Protein AF-A0A1J5PTI8-F1 (afdb_monomer)

Solvent-accessible surface area (backbone atoms only — not comparable to full-atom values): 3463 Å² total; per-residue (Å²): 109,77,72,60,46,59,72,46,90,45,71,64,58,24,51,51,53,48,44,72,75,70,54,73,88,70,67,97,85,48,61,62,59,51,17,60,67,55,71,49,51,54,68,57,52,51,53,49,58,52,48,60,64,71,79,105

Structure (mmCIF, N/CA/C/O backbone):
data_AF-A0A1J5PTI8-F1
#
_entry.id   AF-A0A1J5PTI8-F1
#
loop_
_atom_site.group_PDB
_atom_site.id
_atom_site.type_symbol
_atom_site.label_atom_id
_atom_site.label_alt_id
_atom_site.label_comp_id
_atom_site.label_asym_id
_atom_site.label_entity_id
_atom_site.label_seq_id
_atom_site.pdbx_PDB_ins_code
_atom_site.Cartn_x
_atom_site.Cartn_y
_atom_site.Cartn_z
_atom_site.occupancy
_atom_site.B_iso_or_equiv
_atom_site.auth_seq_id
_atom_site.auth_comp_id
_atom_site.auth_asym_id
_atom_site.auth_atom_id
_atom_site.pdbx_PDB_model_num
ATOM 1 N N . MET A 1 1 ? -14.065 -6.613 4.508 1.00 58.09 1 MET A N 1
ATOM 2 C CA . MET A 1 1 ? -12.614 -6.350 4.402 1.00 58.09 1 MET A CA 1
ATOM 3 C C . MET A 1 1 ? -12.114 -6.106 2.981 1.00 58.09 1 MET A C 1
ATOM 5 O O . MET A 1 1 ? -12.078 -4.941 2.621 1.00 58.09 1 MET A O 1
ATOM 9 N N . ARG A 1 2 ? -11.839 -7.085 2.092 1.00 63.22 2 ARG A N 1
ATOM 10 C CA . ARG A 1 2 ? -11.259 -6.773 0.747 1.00 63.22 2 ARG A CA 1
ATOM 11 C C . ARG A 1 2 ? -12.051 -5.784 -0.133 1.00 63.22 2 ARG A C 1
ATOM 13 O O . ARG A 1 2 ? -11.464 -5.101 -0.968 1.00 63.22 2 ARG A O 1
ATOM 20 N N . ALA A 1 3 ? -13.375 -5.719 0.018 1.00 65.69 3 ALA A N 1
ATOM 21 C CA . ALA A 1 3 ? -14.211 -4.782 -0.735 1.00 65.69 3 ALA A CA 1
ATOM 22 C C . ALA A 1 3 ? -14.034 -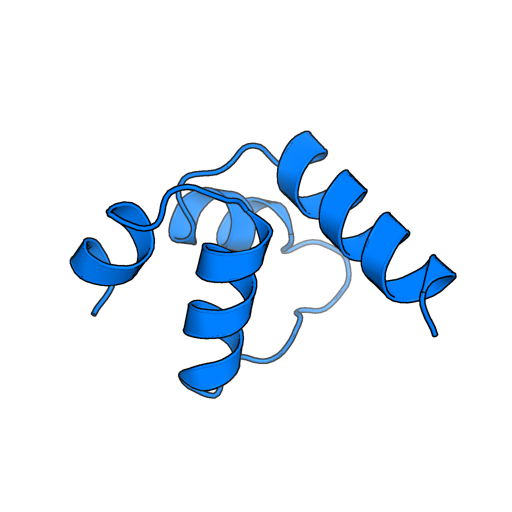3.320 -0.280 1.00 65.69 3 ALA A C 1
ATOM 24 O O . ALA A 1 3 ? -14.134 -2.427 -1.113 1.00 65.69 3 ALA A O 1
ATOM 25 N N . GLU A 1 4 ? -13.723 -3.080 0.997 1.00 75.50 4 GLU A N 1
ATOM 26 C CA . GLU A 1 4 ? -13.598 -1.737 1.585 1.00 75.50 4 GLU A CA 1
ATOM 27 C C . GLU A 1 4 ? -12.277 -1.070 1.198 1.00 75.50 4 GLU A C 1
ATOM 29 O O . GLU A 1 4 ? -12.258 0.104 0.856 1.00 75.50 4 GLU A O 1
ATOM 34 N N . ILE A 1 5 ? -11.180 -1.829 1.113 1.00 81.69 5 ILE A N 1
ATOM 35 C CA . ILE A 1 5 ? -9.901 -1.298 0.614 1.00 81.69 5 ILE A CA 1
ATOM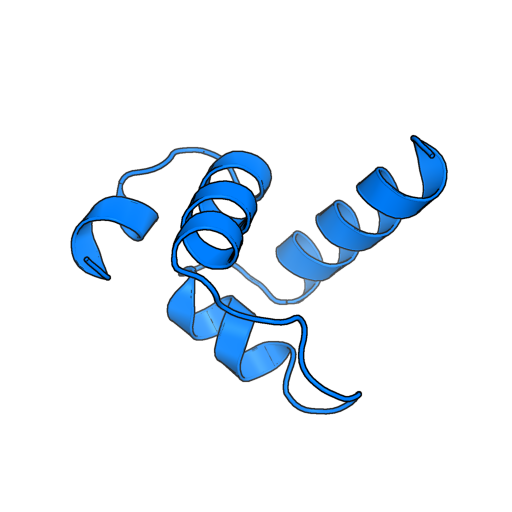 36 C C . ILE A 1 5 ? -10.066 -0.787 -0.826 1.00 81.69 5 ILE A C 1
ATOM 38 O O . ILE A 1 5 ? -9.549 0.264 -1.192 1.00 81.69 5 ILE A O 1
ATOM 42 N N . ARG A 1 6 ? -10.848 -1.476 -1.664 1.00 79.88 6 ARG A N 1
ATOM 43 C CA . ARG A 1 6 ? -11.025 -1.096 -3.076 1.00 79.88 6 ARG A CA 1
ATOM 44 C C . ARG A 1 6 ? -11.874 0.158 -3.290 1.00 79.88 6 ARG A C 1
ATOM 46 O O . ARG A 1 6 ? -11.803 0.722 -4.382 1.00 79.88 6 ARG A O 1
ATOM 53 N N . THR A 1 7 ? -12.638 0.612 -2.295 1.00 86.56 7 THR A N 1
ATOM 54 C CA . THR A 1 7 ? -13.388 1.878 -2.388 1.00 86.56 7 THR A CA 1
ATOM 55 C C . THR A 1 7 ? -12.511 3.098 -2.105 1.00 86.56 7 THR A C 1
ATOM 57 O O . THR A 1 7 ? -12.874 4.208 -2.494 1.00 86.56 7 THR A O 1
ATOM 60 N N . LEU A 1 8 ? -11.335 2.904 -1.497 1.00 88.94 8 LEU A N 1
ATOM 61 C CA . LEU A 1 8 ? -10.371 3.972 -1.245 1.00 88.94 8 LEU A CA 1
ATOM 62 C C . LEU A 1 8 ? -9.788 4.501 -2.560 1.00 88.94 8 LEU A C 1
ATOM 64 O O . LEU A 1 8 ? -9.607 3.761 -3.537 1.00 88.94 8 LEU A O 1
ATOM 68 N N . ARG A 1 9 ? -9.509 5.805 -2.598 1.00 90.56 9 ARG A N 1
ATOM 69 C CA . ARG A 1 9 ? -9.272 6.551 -3.841 1.00 90.56 9 ARG A CA 1
ATOM 70 C C . ARG A 1 9 ? -7.821 6.489 -4.297 1.00 90.56 9 ARG A C 1
ATOM 72 O O . ARG A 1 9 ? -7.554 6.545 -5.496 1.00 90.56 9 ARG A O 1
ATOM 79 N N . THR A 1 10 ? -6.891 6.392 -3.355 1.00 94.88 10 THR A N 1
ATOM 80 C CA . THR A 1 10 ? -5.455 6.478 -3.623 1.00 94.88 10 THR A CA 1
ATOM 81 C C . THR A 1 10 ? -4.722 5.191 -3.265 1.00 94.88 10 THR A C 1
ATOM 83 O O . THR A 1 10 ? -5.158 4.405 -2.429 1.00 94.88 10 T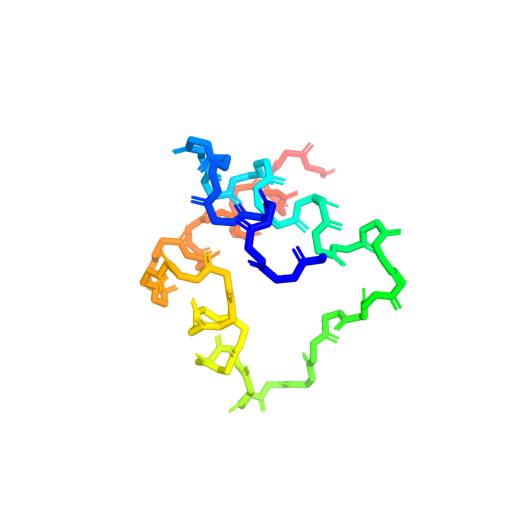HR A O 1
ATOM 86 N N . VAL A 1 11 ? -3.563 4.982 -3.895 1.00 95.44 11 VAL A N 1
ATOM 87 C CA . VAL A 1 11 ? -2.670 3.860 -3.560 1.00 95.44 11 VAL A CA 1
ATOM 88 C C . VAL A 1 11 ? -2.198 3.955 -2.108 1.00 95.44 11 VAL A C 1
ATOM 90 O O . VAL A 1 11 ? -2.095 2.926 -1.453 1.00 95.44 11 VAL A O 1
ATOM 93 N N . ALA A 1 12 ? -1.952 5.172 -1.609 1.00 95.38 12 ALA A N 1
ATOM 94 C CA . ALA A 1 12 ? -1.513 5.412 -0.239 1.00 95.38 12 ALA A CA 1
ATOM 95 C C . ALA A 1 12 ? -2.566 4.952 0.779 1.00 95.38 12 ALA A C 1
ATOM 97 O O . ALA A 1 12 ? -2.268 4.087 1.592 1.00 95.38 12 ALA A O 1
ATOM 98 N N . GLU A 1 13 ? -3.811 5.428 0.655 1.00 95.25 13 GLU A N 1
ATOM 99 C CA . GLU A 1 13 ? -4.916 5.027 1.543 1.00 95.25 13 GLU A CA 1
ATOM 100 C C . GLU A 1 13 ? -5.132 3.510 1.528 1.00 95.25 13 GLU A C 1
ATOM 102 O O . GLU A 1 13 ? -5.322 2.890 2.570 1.00 95.25 13 GLU A O 1
ATOM 107 N N . ARG A 1 14 ? -5.073 2.893 0.341 1.00 95.12 14 ARG A N 1
ATOM 108 C CA . ARG A 1 1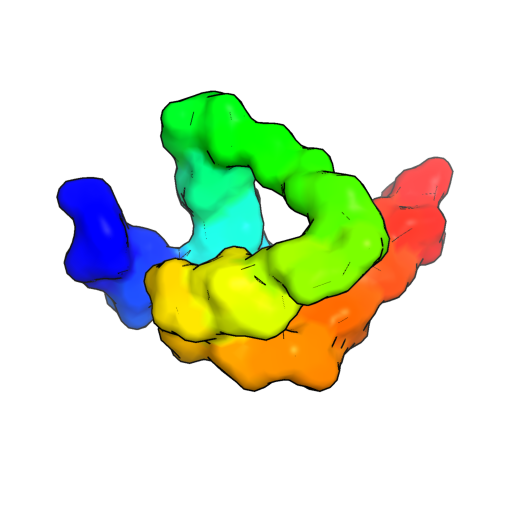4 ? -5.219 1.440 0.189 1.00 95.12 14 ARG A CA 1
ATOM 109 C C . ARG A 1 14 ? -4.104 0.671 0.881 1.00 95.12 14 ARG A C 1
ATOM 111 O O . ARG A 1 14 ? -4.377 -0.320 1.552 1.00 95.12 14 ARG A O 1
ATOM 118 N N . LEU A 1 15 ? -2.864 1.115 0.693 1.00 93.31 15 LEU A N 1
ATOM 119 C CA . LEU A 1 15 ? -1.693 0.502 1.305 1.00 93.31 15 LEU A CA 1
ATOM 120 C C . LEU A 1 15 ? -1.709 0.676 2.829 1.00 93.31 15 LEU A C 1
ATOM 122 O O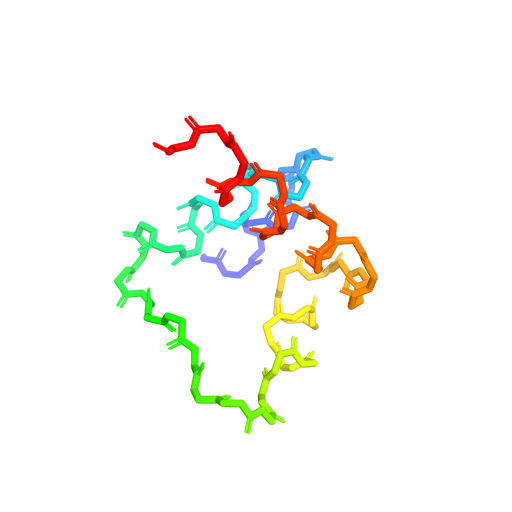 . LEU A 1 15 ? -1.388 -0.271 3.536 1.00 93.31 15 LEU A O 1
ATOM 126 N N . ASP A 1 16 ? -2.133 1.834 3.334 1.00 93.25 16 ASP A N 1
ATOM 127 C CA . ASP A 1 16 ? -2.250 2.088 4.774 1.00 93.25 16 ASP A CA 1
ATOM 128 C C . ASP A 1 16 ? -3.336 1.234 5.421 1.00 93.25 16 ASP A C 1
ATOM 130 O O . ASP A 1 16 ? -3.086 0.618 6.454 1.00 93.25 16 ASP A O 1
ATOM 134 N N . ALA A 1 17 ? -4.510 1.134 4.792 1.00 92.94 17 ALA A N 1
ATOM 135 C CA . ALA A 1 17 ? -5.578 0.259 5.264 1.00 92.94 17 ALA A CA 1
ATOM 136 C C . ALA A 1 17 ? -5.120 -1.207 5.312 1.00 92.94 17 ALA A C 1
ATOM 138 O O . ALA A 1 17 ? -5.300 -1.872 6.327 1.00 92.94 17 ALA A O 1
ATOM 139 N N . TRP A 1 18 ? -4.460 -1.690 4.255 1.00 92.12 18 TRP A N 1
ATOM 140 C CA . TRP A 1 18 ? -3.939 -3.058 4.197 1.00 92.12 18 TRP A CA 1
ATOM 141 C C . TRP A 1 18 ? -2.860 -3.323 5.257 1.00 92.12 18 TRP A C 1
ATOM 143 O O . TRP A 1 18 ? -2.923 -4.325 5.959 1.00 92.12 18 TRP A O 1
ATOM 153 N N . LEU A 1 19 ? -1.905 -2.410 5.454 1.00 90.88 19 LEU A N 1
ATOM 154 C CA . LEU A 1 19 ? -0.915 -2.539 6.532 1.00 90.88 19 LEU A CA 1
ATOM 155 C C . LEU A 1 19 ? -1.575 -2.496 7.924 1.00 90.88 19 LEU A C 1
ATOM 157 O O . LEU A 1 19 ? -1.162 -3.223 8.827 1.00 90.88 19 LEU A O 1
ATOM 161 N N . GLY A 1 20 ? -2.625 -1.686 8.091 1.00 90.31 20 GLY A N 1
ATOM 162 C CA . GLY A 1 20 ? -3.406 -1.570 9.325 1.00 90.31 20 GLY A CA 1
ATOM 163 C C . GLY A 1 20 ? -4.190 -2.831 9.705 1.00 90.31 20 GLY A C 1
ATOM 164 O O . GLY A 1 20 ? -4.464 -3.032 10.886 1.00 90.31 20 GLY A O 1
ATOM 165 N N . GLU A 1 21 ? -4.489 -3.718 8.749 1.00 89.62 21 GLU A N 1
ATOM 166 C CA . GLU A 1 21 ? -5.083 -5.042 9.012 1.00 89.62 21 GLU A CA 1
ATOM 167 C C . GLU A 1 21 ? -4.061 -6.060 9.574 1.00 89.62 21 GLU A C 1
ATOM 169 O O . GLU A 1 21 ? -4.408 -7.208 9.848 1.00 89.62 21 GLU A O 1
ATOM 174 N N . GLY A 1 22 ? -2.804 -5.650 9.796 1.00 83.62 22 GLY A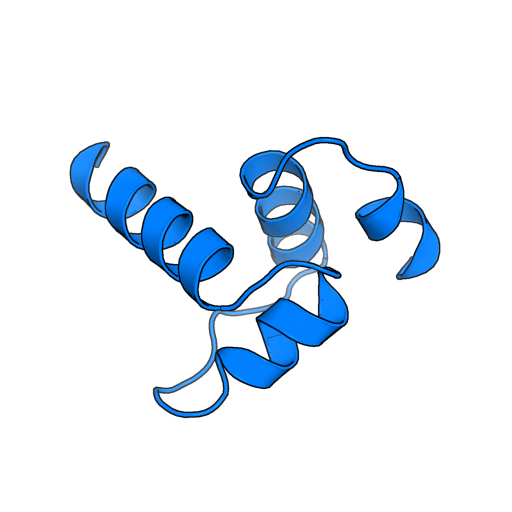 N 1
ATOM 175 C CA . GLY A 1 22 ? -1.738 -6.496 10.344 1.00 83.62 22 GLY A CA 1
ATOM 176 C C . GLY A 1 22 ? -0.915 -7.222 9.280 1.00 83.62 22 GLY A C 1
ATOM 177 O O . GLY A 1 22 ? -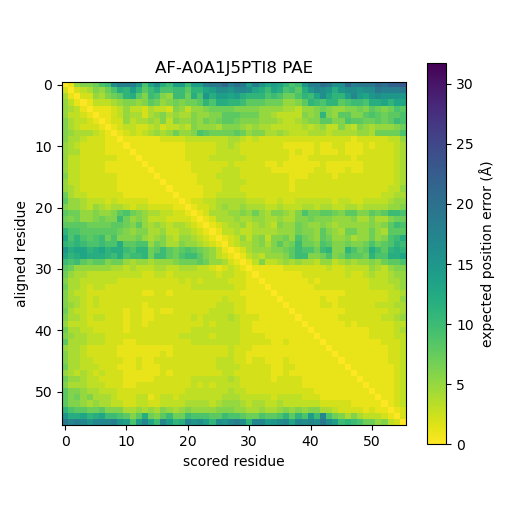0.115 -8.101 9.606 1.00 83.62 22 GLY A O 1
ATOM 178 N N . HIS A 1 23 ? -1.089 -6.864 8.006 1.00 85.88 23 HIS A N 1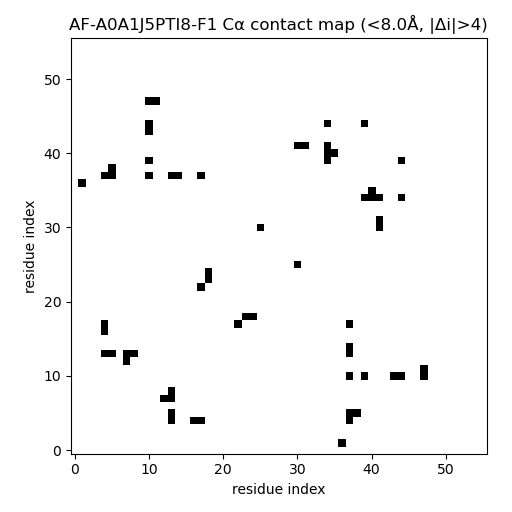
ATOM 179 C CA . HIS A 1 23 ? -0.262 -7.389 6.933 1.00 85.88 23 HIS A CA 1
ATOM 180 C C . HIS A 1 23 ? 1.160 -6.815 6.992 1.00 85.88 23 HIS A C 1
ATOM 182 O O . HIS A 1 23 ? 1.371 -5.620 7.197 1.00 85.88 23 HIS A O 1
ATOM 188 N N . ALA A 1 24 ? 2.152 -7.674 6.764 1.00 83.31 24 ALA A N 1
ATOM 189 C CA . ALA A 1 24 ? 3.546 -7.272 6.630 1.00 83.31 24 ALA A CA 1
ATOM 190 C C . ALA A 1 24 ? 3.938 -7.170 5.153 1.00 83.31 24 ALA A C 1
ATOM 192 O O . ALA A 1 24 ? 3.444 -7.919 4.307 1.00 83.31 24 ALA A O 1
ATOM 193 N N . LEU A 1 25 ? 4.871 -6.266 4.846 1.00 83.06 25 LEU A N 1
ATOM 194 C CA . LEU A 1 25 ? 5.474 -6.217 3.518 1.00 83.06 25 LEU A CA 1
ATOM 195 C C . LEU A 1 25 ? 6.193 -7.549 3.234 1.00 83.06 25 LEU A C 1
ATOM 197 O O . LEU A 1 25 ? 6.930 -8.036 4.093 1.00 83.06 25 LEU A O 1
ATOM 201 N N . PRO A 1 26 ? 6.000 -8.143 2.050 1.00 80.69 26 PRO A N 1
ATOM 202 C CA . PRO A 1 26 ? 6.465 -9.477 1.762 1.00 80.69 26 PRO A CA 1
ATOM 203 C C . PRO A 1 26 ? 7.925 -9.436 1.324 1.00 80.69 26 PRO A C 1
ATOM 205 O O . PRO A 1 26 ? 8.478 -8.392 0.955 1.00 80.69 26 PRO A O 1
ATOM 208 N N . GLU A 1 27 ? 8.541 -10.610 1.295 1.00 80.31 27 GLU A N 1
ATOM 209 C CA . GLU A 1 27 ? 9.858 -10.776 0.699 1.00 80.31 27 GLU A CA 1
ATOM 210 C C . GLU A 1 27 ? 9.843 -10.434 -0.801 1.00 80.31 27 GLU A C 1
ATOM 212 O O . GLU A 1 27 ? 8.806 -10.421 -1.480 1.00 80.31 27 GLU A O 1
ATOM 217 N N . LYS A 1 28 ? 11.027 -10.114 -1.338 1.00 73.00 28 LYS A N 1
ATOM 218 C CA . LYS A 1 28 ? 11.188 -9.771 -2.755 1.00 73.00 28 LYS A CA 1
ATOM 219 C C . LYS A 1 28 ? 10.651 -10.916 -3.622 1.00 73.00 28 LYS A C 1
ATOM 221 O O . LYS A 1 28 ? 11.229 -11.991 -3.641 1.00 73.00 28 LYS A O 1
ATOM 226 N N . GLY A 1 29 ? 9.579 -10.650 -4.368 1.00 77.69 29 GLY A N 1
ATOM 227 C CA . GLY A 1 29 ? 8.976 -11.623 -5.286 1.00 77.69 29 GLY A CA 1
ATOM 228 C C . GLY A 1 29 ? 7.455 -11.716 -5.215 1.00 77.69 29 GLY A C 1
ATOM 229 O O . GLY A 1 29 ? 6.870 -12.255 -6.143 1.00 77.69 29 GLY A O 1
ATOM 230 N N . HIS A 1 30 ? 6.818 -11.145 -4.185 1.00 85.94 30 HIS A N 1
ATOM 231 C CA . HIS A 1 30 ? 5.355 -11.199 -3.985 1.00 85.94 30 HIS A CA 1
ATOM 232 C C . HIS A 1 30 ? 4.650 -9.839 -4.112 1.00 85.94 30 HIS A C 1
ATOM 234 O O . HIS A 1 30 ? 3.485 -9.672 -3.759 1.00 85.94 30 HIS A O 1
ATOM 240 N N . TRP A 1 31 ? 5.340 -8.834 -4.653 1.00 89.81 31 TRP A N 1
ATOM 241 C CA . TRP A 1 31 ? 4.784 -7.488 -4.828 1.00 89.81 31 TRP A CA 1
ATOM 242 C C . TRP A 1 31 ? 3.592 -7.452 -5.793 1.00 89.81 31 TRP A C 1
ATOM 244 O O . TRP A 1 31 ? 2.713 -6.601 -5.658 1.00 89.81 31 TRP A O 1
ATOM 254 N N . GLN A 1 32 ? 3.540 -8.376 -6.756 1.00 90.62 32 GLN A N 1
ATOM 255 C CA . GLN A 1 32 ? 2.400 -8.523 -7.659 1.00 90.62 32 GLN A CA 1
ATOM 256 C C . GLN A 1 32 ? 1.124 -8.971 -6.940 1.00 90.62 32 GLN A C 1
ATOM 258 O O . GLN A 1 32 ? 0.045 -8.509 -7.306 1.00 90.62 32 GLN A O 1
ATOM 263 N N . ASP A 1 33 ? 1.248 -9.809 -5.910 1.00 91.06 33 ASP A N 1
ATOM 264 C CA . ASP A 1 33 ? 0.101 -10.363 -5.188 1.00 91.06 33 ASP A CA 1
ATOM 265 C C . ASP A 1 33 ? -0.573 -9.257 -4.369 1.00 91.06 33 ASP A C 1
ATOM 267 O O . ASP A 1 33 ? -1.793 -9.101 -4.395 1.00 91.06 33 ASP A O 1
ATOM 271 N N . ILE A 1 34 ? 0.238 -8.386 -3.764 1.00 91.88 34 ILE A N 1
ATOM 272 C CA . ILE A 1 34 ? -0.238 -7.192 -3.054 1.00 91.88 34 ILE A CA 1
ATOM 273 C C . ILE A 1 34 ? -0.896 -6.207 -4.007 1.00 91.88 34 ILE A C 1
ATOM 275 O O . ILE A 1 34 ? -1.974 -5.696 -3.718 1.00 91.88 34 ILE A O 1
ATOM 279 N N . ALA A 1 35 ? -0.279 -5.939 -5.159 1.00 93.19 35 ALA A N 1
ATOM 280 C CA . ALA A 1 35 ? -0.870 -5.043 -6.145 1.00 93.19 35 ALA A CA 1
ATOM 281 C C . ALA A 1 35 ? -2.267 -5.537 -6.579 1.00 93.19 35 ALA A C 1
ATOM 283 O O . ALA A 1 35 ? -3.215 -4.751 -6.630 1.00 93.19 35 ALA A O 1
ATOM 284 N N . ALA A 1 36 ? -2.417 -6.847 -6.803 1.00 92.75 36 ALA A N 1
ATOM 285 C CA . ALA A 1 36 ? -3.698 -7.469 -7.130 1.00 92.75 36 ALA A CA 1
ATOM 286 C C . ALA A 1 36 ? -4.712 -7.396 -5.972 1.00 92.75 36 ALA A C 1
ATOM 288 O O . ALA A 1 36 ? -5.889 -7.091 -6.193 1.00 92.75 36 ALA A O 1
ATOM 289 N N . GLU A 1 37 ? -4.273 -7.624 -4.733 1.00 91.44 37 GLU A N 1
ATOM 290 C CA . GLU A 1 37 ? -5.128 -7.521 -3.550 1.00 91.44 37 GLU A CA 1
ATOM 291 C C . GLU A 1 37 ? -5.675 -6.097 -3.369 1.00 91.44 37 GLU A C 1
ATOM 293 O O . GLU A 1 37 ? -6.895 -5.906 -3.302 1.00 91.44 37 GLU A O 1
ATOM 298 N N . LEU A 1 38 ? -4.792 -5.097 -3.438 1.00 92.19 38 LEU A N 1
ATOM 299 C CA . LEU A 1 38 ? -5.115 -3.669 -3.357 1.00 92.19 38 LEU A CA 1
ATOM 300 C C . LEU A 1 38 ? -5.883 -3.143 -4.586 1.00 92.19 38 LEU A C 1
ATOM 302 O O . LEU A 1 38 ? -6.422 -2.032 -4.564 1.00 92.19 38 LEU A O 1
ATOM 306 N N . GLY A 1 39 ? -5.926 -3.901 -5.684 1.00 93.81 39 GLY A N 1
ATOM 307 C CA . GLY A 1 39 ? -6.526 -3.462 -6.945 1.00 93.81 39 GLY A CA 1
ATOM 308 C C . GLY A 1 39 ? -5.793 -2.268 -7.566 1.00 93.81 39 GLY A C 1
ATOM 30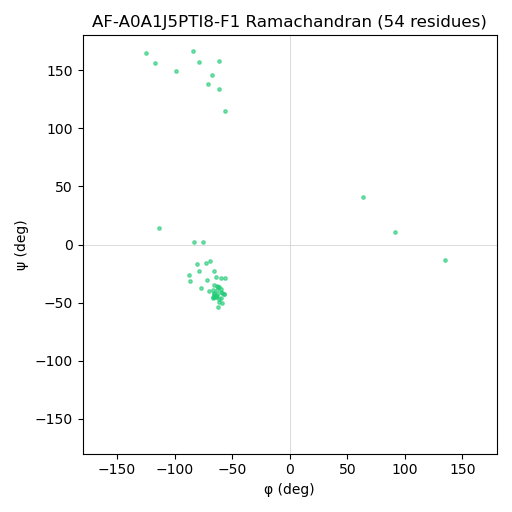9 O O . GLY A 1 39 ? -6.435 -1.328 -8.039 1.00 93.81 39 GLY A O 1
ATOM 310 N N . VAL A 1 40 ? -4.460 -2.274 -7.513 1.00 94.88 40 VAL A N 1
ATOM 311 C CA . VAL A 1 40 ? -3.572 -1.251 -8.090 1.00 94.88 40 VAL A CA 1
ATOM 312 C C . VAL A 1 40 ? -2.569 -1.904 -9.042 1.00 94.88 40 VAL A C 1
ATOM 314 O O . VAL A 1 40 ? -2.373 -3.117 -9.023 1.00 94.88 40 VAL A O 1
ATOM 317 N N . THR A 1 41 ? -1.901 -1.115 -9.884 1.00 95.38 41 THR A N 1
ATOM 318 C CA . THR A 1 41 ? -0.804 -1.654 -10.704 1.00 95.38 41 THR A CA 1
ATOM 319 C C . THR A 1 41 ? 0.475 -1.801 -9.877 1.00 95.38 41 THR A C 1
ATOM 321 O O . THR A 1 41 ? 0.674 -1.095 -8.882 1.00 95.38 41 THR A O 1
ATOM 324 N N . ARG A 1 42 ? 1.385 -2.683 -10.312 1.00 94.44 42 ARG A N 1
ATOM 325 C CA . ARG A 1 42 ? 2.696 -2.858 -9.663 1.00 94.44 42 ARG A CA 1
ATOM 326 C C . ARG A 1 42 ? 3.493 -1.562 -9.662 1.00 94.44 42 ARG A C 1
ATOM 328 O O . ARG A 1 42 ? 4.083 -1.205 -8.651 1.00 94.44 42 ARG A O 1
ATOM 335 N N . GLU A 1 43 ? 3.478 -0.830 -10.770 1.00 96.38 43 GLU A N 1
ATOM 336 C CA . GLU A 1 43 ? 4.184 0.444 -10.921 1.00 96.38 43 GLU A CA 1
ATOM 337 C C . GLU A 1 43 ? 3.642 1.487 -9.942 1.00 96.38 43 GLU A C 1
ATOM 339 O O . GLU A 1 43 ? 4.411 2.253 -9.366 1.00 96.38 43 GLU A O 1
ATOM 344 N N . ALA A 1 44 ? 2.324 1.515 -9.734 1.00 96.81 44 ALA A N 1
ATOM 345 C CA . ALA A 1 44 ? 1.690 2.425 -8.792 1.00 96.81 44 ALA A CA 1
ATOM 346 C C . ALA A 1 44 ? 2.096 2.106 -7.343 1.00 96.81 44 ALA A C 1
ATOM 348 O O . ALA A 1 44 ? 2.481 3.017 -6.609 1.00 96.81 44 ALA A O 1
ATOM 349 N N . LEU A 1 45 ? 2.099 0.820 -6.970 1.00 95.25 45 LEU A N 1
ATOM 350 C CA . LEU A 1 45 ? 2.586 0.352 -5.671 1.00 95.25 45 LEU A CA 1
ATOM 351 C C . LEU A 1 45 ? 4.074 0.677 -5.469 1.00 95.25 45 LEU A C 1
ATOM 353 O O . LEU A 1 45 ? 4.454 1.227 -4.439 1.00 95.25 45 LEU A O 1
ATOM 357 N N . TYR A 1 46 ? 4.923 0.402 -6.463 1.00 94.31 46 TYR A N 1
ATOM 358 C CA . TYR A 1 46 ? 6.355 0.692 -6.378 1.00 94.31 46 TYR A CA 1
ATOM 359 C C . TYR A 1 46 ? 6.650 2.184 -6.240 1.00 94.31 46 TYR A C 1
ATOM 361 O O . TYR A 1 46 ? 7.492 2.549 -5.420 1.00 94.31 46 TYR A O 1
ATOM 369 N N . ARG A 1 47 ? 5.960 3.046 -7.000 1.00 95.88 47 ARG A N 1
ATOM 370 C CA . ARG A 1 47 ? 6.106 4.504 -6.863 1.00 95.88 47 ARG A CA 1
ATOM 371 C C . ARG A 1 47 ? 5.737 4.973 -5.462 1.00 95.88 47 ARG A C 1
ATOM 373 O O . ARG A 1 47 ? 6.433 5.819 -4.914 1.00 95.88 47 ARG A O 1
ATOM 380 N N . GLU A 1 48 ? 4.680 4.415 -4.886 1.00 96.06 48 GLU A N 1
ATOM 381 C CA . GLU A 1 48 ? 4.259 4.763 -3.533 1.00 96.06 48 GLU A CA 1
ATOM 382 C C . GLU A 1 48 ? 5.274 4.314 -2.476 1.00 96.06 48 GLU A C 1
ATOM 384 O O . GLU A 1 48 ? 5.693 5.111 -1.642 1.00 96.06 48 GLU A O 1
ATOM 389 N N . LEU A 1 49 ? 5.770 3.079 -2.564 1.00 93.06 49 LEU A N 1
ATOM 390 C CA . LEU A 1 49 ? 6.822 2.591 -1.669 1.00 93.06 49 LEU A CA 1
ATOM 391 C C . LEU A 1 49 ? 8.126 3.385 -1.811 1.00 93.06 49 LEU A C 1
ATOM 393 O O . LEU A 1 49 ? 8.838 3.574 -0.832 1.00 93.06 49 LEU A O 1
ATOM 397 N N . ALA A 1 50 ? 8.481 3.817 -3.024 1.00 94.12 50 ALA A N 1
ATOM 398 C CA . ALA A 1 50 ? 9.645 4.670 -3.248 1.00 94.12 50 ALA A CA 1
ATOM 399 C C . ALA A 1 50 ? 9.463 6.052 -2.604 1.00 94.12 50 ALA A C 1
ATOM 401 O O . ALA A 1 50 ? 10.383 6.523 -1.945 1.00 94.12 50 ALA A O 1
ATOM 402 N N . ARG A 1 51 ? 8.273 6.654 -2.731 1.00 95.44 51 ARG A N 1
ATOM 403 C CA . ARG A 1 51 ? 7.924 7.930 -2.091 1.00 95.44 51 ARG A CA 1
ATOM 404 C C . ARG A 1 51 ? 8.053 7.855 -0.568 1.00 95.44 51 ARG A C 1
ATOM 406 O O . ARG A 1 51 ? 8.792 8.633 0.012 1.00 95.44 51 ARG A O 1
ATOM 413 N N . ARG A 1 52 ? 7.462 6.830 0.059 1.00 93.31 52 ARG A N 1
ATOM 414 C CA . ARG A 1 52 ? 7.538 6.607 1.517 1.00 93.31 52 ARG A CA 1
ATOM 415 C C . ARG A 1 52 ? 8.959 6.427 2.048 1.00 93.31 52 ARG A C 1
ATOM 417 O O . ARG A 1 52 ? 9.213 6.725 3.204 1.00 93.31 52 ARG A O 1
ATOM 424 N N . ARG A 1 53 ? 9.874 5.904 1.225 1.00 90.81 53 ARG A N 1
ATOM 425 C CA . ARG A 1 53 ? 11.300 5.791 1.575 1.00 90.81 53 ARG A CA 1
ATOM 426 C C . ARG A 1 53 ? 12.059 7.108 1.433 1.00 90.81 53 ARG A C 1
ATOM 428 O O . ARG A 1 53 ? 13.138 7.208 1.990 1.00 90.81 53 ARG A O 1
ATOM 435 N N . ALA A 1 54 ? 11.560 8.042 0.627 1.00 91.69 54 ALA A N 1
ATOM 436 C CA . ALA A 1 54 ? 12.160 9.360 0.445 1.00 91.69 54 ALA A CA 1
ATOM 437 C C . ALA A 1 54 ? 11.650 10.376 1.481 1.00 91.69 54 ALA A C 1
ATOM 439 O O . ALA A 1 54 ? 12.362 11.323 1.795 1.00 91.69 54 ALA A O 1
ATOM 440 N N . ASP A 1 55 ? 10.438 10.165 2.003 1.00 84.94 55 ASP A N 1
ATOM 441 C CA . ASP A 1 55 ? 9.805 11.010 3.024 1.00 84.94 55 ASP A CA 1
ATOM 442 C C . ASP A 1 55 ? 10.246 10.665 4.468 1.00 84.94 55 ASP A C 1
ATOM 444 O O . ASP A 1 55 ? 9.755 11.272 5.420 1.00 84.94 55 ASP A O 1
ATOM 448 N N . HIS A 1 56 ? 11.152 9.695 4.638 1.00 55.91 56 HIS A N 1
ATOM 449 C CA . HIS A 1 56 ? 11.666 9.199 5.920 1.00 55.91 56 HIS A CA 1
ATOM 450 C C . HIS A 1 56 ? 13.192 9.311 5.954 1.00 55.91 56 HIS A C 1
ATOM 452 O O . HIS A 1 56 ? 13.725 9.729 7.004 1.00 55.91 56 HIS A O 1
#

Secondary structure (DSSP, 8-state):
-HHHHTT-SSHHHHHHHHHHTTPPPPPTT-HHHHHHHHT--HHHHHHHHHHHHH--

Sequence (56 aa):
MRAEIRTLRTVAERLDAWLGEGHALPEKGHWQDIAAELGVTREALYRELARRRADH

Foldseek 3Di:
DLVVLQVDDAPVSSVVVVVVVVDDDDPPPCLCVSCVSSVHDSVRNVVVVVVVVVVD

Mean predicted aligned error: 4.03 Å

Radius of gyration: 10.68 Å; Cα contacts (8 Å, |Δi|>4): 32; chains: 1; bounding box: 26×23×21 Å

pLDDT: mean 87.99, std 9.48, range [55.91, 96.81]

Organism: NCBI:txid410659

Nearest PDB structures (foldseek):
  1enh-assembly1_A  TM=6.309E-01  e=1.078E+00  Drosophila melanogaster
  1yrn-assembly1_A  TM=6.604E-01  e=3.244E+00  Saccharomyces cerevisiae
  1akh-assembly1_A  TM=6.720E-01  e=5.813E+00  Saccharomyces cerevisiae
  6rnx-assembly1_A  TM=3.989E-01  e=3.040E+00  Deinococcus deserti VCD115